Protein AF-X0UF70-F1 (afdb_monomer_lite)

Structure (mmCIF, N/CA/C/O backbone):
data_AF-X0UF70-F1
#
_entry.id   AF-X0UF70-F1
#
loop_
_atom_site.group_PDB
_atom_site.id
_atom_site.type_symbol
_atom_site.label_atom_id
_atom_site.label_alt_id
_atom_site.label_comp_id
_atom_site.label_asym_id
_atom_site.label_entity_id
_atom_site.label_seq_id
_atom_site.pdbx_PDB_ins_code
_atom_site.Cartn_x
_atom_site.Cartn_y
_atom_site.Cartn_z
_atom_site.occupancy
_atom_site.B_iso_or_equiv
_atom_site.auth_seq_id
_atom_site.auth_comp_id
_atom_site.auth_asym_id
_atom_site.auth_atom_id
_atom_site.pdbx_PDB_model_num
ATOM 1 N N . MET A 1 1 ? -16.808 -4.087 14.751 1.00 51.81 1 MET A N 1
ATOM 2 C CA . MET A 1 1 ? -16.567 -4.208 13.296 1.00 51.81 1 MET A CA 1
ATOM 3 C C . MET A 1 1 ? -15.367 -3.336 12.966 1.00 51.81 1 MET A C 1
ATOM 5 O O . MET A 1 1 ? -15.407 -2.167 13.314 1.00 51.81 1 MET A O 1
ATOM 9 N N . GLY A 1 2 ? -14.288 -3.895 12.413 1.00 75.81 2 GLY A N 1
ATOM 10 C CA . GLY A 1 2 ? -13.136 -3.104 11.955 1.00 75.81 2 GLY A CA 1
ATOM 11 C C . GLY A 1 2 ? -13.247 -2.851 10.455 1.00 75.81 2 GLY A C 1
ATOM 12 O O . GLY A 1 2 ? -13.642 -3.765 9.734 1.00 75.81 2 GLY A O 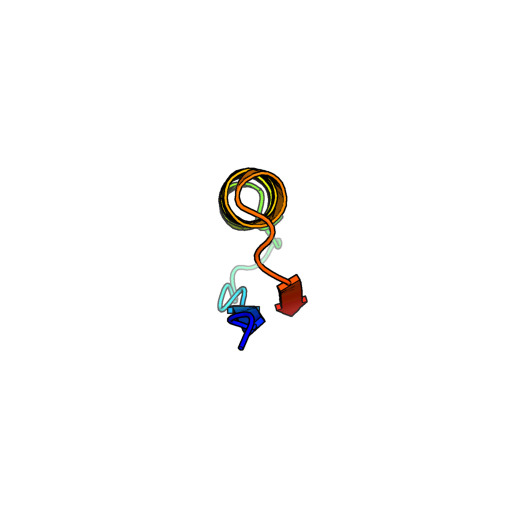1
ATOM 13 N N . ALA A 1 3 ? -12.939 -1.636 10.003 1.00 85.44 3 ALA A N 1
ATOM 14 C CA . ALA A 1 3 ? -12.897 -1.311 8.580 1.00 85.44 3 ALA A CA 1
ATOM 15 C C . ALA A 1 3 ? -11.670 -1.960 7.912 1.00 85.44 3 ALA A C 1
ATOM 17 O O . ALA A 1 3 ? -10.599 -2.053 8.518 1.00 85.44 3 ALA A O 1
ATO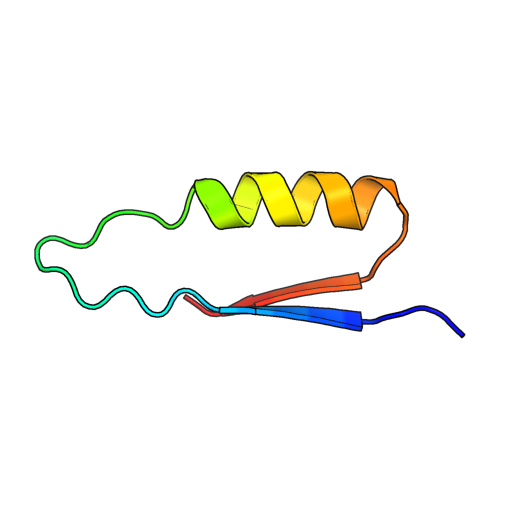M 18 N N . GLU A 1 4 ? -11.839 -2.400 6.667 1.00 95.94 4 GLU A N 1
ATOM 19 C CA . GLU A 1 4 ? -10.769 -2.902 5.803 1.00 95.94 4 GLU A CA 1
ATOM 20 C C . GLU A 1 4 ? -10.714 -2.040 4.540 1.00 95.94 4 GLU A C 1
ATOM 22 O O . GLU A 1 4 ? -11.750 -1.743 3.941 1.00 95.94 4 GLU A O 1
ATOM 27 N N . VAL A 1 5 ? -9.511 -1.592 4.178 1.00 97.94 5 VAL A N 1
ATOM 28 C CA . VAL A 1 5 ? -9.267 -0.644 3.085 1.00 97.94 5 VAL A CA 1
ATOM 29 C C . VAL A 1 5 ? -8.241 -1.234 2.123 1.00 97.94 5 VAL A C 1
ATOM 31 O O . VAL A 1 5 ? -7.197 -1.728 2.544 1.00 97.94 5 VAL A O 1
ATOM 34 N N . LEU A 1 6 ? -8.513 -1.145 0.823 1.00 98.25 6 LEU A N 1
ATOM 35 C CA . LEU A 1 6 ? -7.552 -1.460 -0.230 1.00 98.25 6 LEU A CA 1
ATOM 36 C C . LEU A 1 6 ? -7.076 -0.157 -0.877 1.00 98.25 6 LEU A C 1
ATOM 38 O O . LEU A 1 6 ? -7.888 0.616 -1.384 1.00 98.25 6 LEU A O 1
ATOM 42 N N . LEU A 1 7 ? -5.767 0.072 -0.870 1.00 98.50 7 LEU A N 1
ATOM 43 C CA . LEU A 1 7 ? -5.126 1.148 -1.619 1.00 98.50 7 LEU A CA 1
ATOM 44 C C . LEU A 1 7 ? -4.667 0.592 -2.967 1.00 98.50 7 LEU A C 1
ATOM 46 O O . LEU A 1 7 ? -4.010 -0.444 -3.009 1.00 98.50 7 LEU A O 1
ATOM 50 N N . VAL A 1 8 ? -5.022 1.260 -4.062 1.00 98.38 8 VAL A N 1
ATOM 51 C CA . VAL A 1 8 ? -4.707 0.798 -5.420 1.00 98.38 8 VAL A CA 1
ATOM 52 C C . VAL A 1 8 ? -3.851 1.841 -6.120 1.00 98.38 8 VAL A C 1
ATOM 54 O O . VAL A 1 8 ? -4.278 2.986 -6.287 1.00 98.38 8 VAL A O 1
ATOM 57 N N . ASN A 1 9 ? -2.657 1.450 -6.552 1.00 98.06 9 ASN A N 1
ATOM 58 C CA . ASN A 1 9 ? -1.869 2.251 -7.466 1.00 98.06 9 ASN A CA 1
ATOM 59 C C . ASN A 1 9 ? -2.427 2.088 -8.887 1.00 98.06 9 ASN A C 1
ATOM 61 O O . ASN A 1 9 ? -2.315 1.044 -9.515 1.00 98.06 9 ASN A O 1
ATOM 65 N N . CYS A 1 10 ? -3.031 3.142 -9.427 1.00 97.56 10 CYS A N 1
ATOM 66 C CA . CYS A 1 10 ? -3.523 3.143 -10.809 1.00 97.56 10 CYS A CA 1
ATOM 67 C C . CYS A 1 10 ? -2.481 3.666 -11.812 1.00 97.56 10 CYS A C 1
ATOM 69 O O . CYS A 1 10 ? -2.815 3.887 -12.982 1.00 97.56 10 CYS A O 1
ATOM 71 N N . ASN A 1 11 ? -1.250 3.938 -11.368 1.00 96.56 11 ASN A N 1
ATOM 72 C CA . ASN A 1 11 ? -0.211 4.513 -12.208 1.00 96.56 11 ASN A CA 1
ATOM 73 C C . ASN A 1 11 ? 0.129 3.587 -13.389 1.00 96.56 11 ASN A C 1
ATOM 75 O O . ASN A 1 11 ? 0.344 2.390 -13.233 1.00 96.56 11 ASN A O 1
ATOM 79 N N . ARG A 1 12 ? 0.202 4.160 -14.595 1.00 97.12 12 ARG A N 1
ATOM 80 C CA . ARG A 1 12 ? 0.585 3.458 -15.836 1.00 97.12 12 ARG A CA 1
ATOM 81 C C . ARG A 1 12 ? 1.823 4.058 -16.507 1.00 97.12 12 ARG A C 1
ATOM 83 O O . ARG A 1 12 ? 2.133 3.695 -17.643 1.00 97.12 12 ARG A O 1
ATOM 90 N N . LEU A 1 13 ? 2.497 5.000 -15.842 1.00 97.25 13 LEU A N 1
ATOM 91 C CA . LEU A 1 13 ? 3.682 5.679 -16.361 1.00 97.25 13 LEU A CA 1
ATOM 92 C C . LEU A 1 13 ? 4.812 4.694 -16.678 1.00 97.25 13 LEU A C 1
ATOM 94 O O . LEU A 1 13 ? 4.968 3.651 -16.040 1.00 97.25 13 LEU A O 1
ATOM 98 N N . ARG A 1 14 ? 5.615 5.054 -17.684 1.00 96.06 14 ARG A N 1
ATOM 99 C CA . ARG A 1 14 ? 6.836 4.343 -18.070 1.00 96.06 14 ARG A CA 1
ATOM 100 C C . ARG A 1 14 ? 7.969 5.364 -18.251 1.00 96.06 14 ARG A C 1
ATOM 102 O O . ARG A 1 14 ? 7.829 6.223 -19.121 1.00 96.06 14 ARG A O 1
ATOM 109 N N . PRO A 1 15 ? 9.064 5.282 -17.468 1.00 93.00 15 PRO A N 1
ATOM 110 C CA . PRO A 1 15 ? 9.347 4.267 -16.442 1.00 93.00 15 PRO A CA 1
ATOM 111 C C . PRO A 1 15 ? 8.387 4.342 -15.233 1.00 93.00 15 PRO A C 1
ATOM 113 O O . PRO A 1 15 ? 7.805 5.403 -14.993 1.00 93.00 15 PRO A O 1
ATOM 116 N N . PRO A 1 16 ? 8.180 3.225 -14.504 1.00 95.31 16 PRO A N 1
ATOM 117 C CA . PRO A 1 16 ? 7.303 3.212 -13.339 1.00 95.31 16 PRO A CA 1
ATOM 118 C C . PRO A 1 16 ? 7.879 4.074 -12.211 1.00 95.31 16 PRO A C 1
ATOM 120 O O . PRO A 1 16 ? 9.095 4.186 -12.050 1.00 95.31 16 PRO A O 1
ATOM 123 N N . VAL A 1 17 ? 6.984 4.656 -11.413 1.00 95.94 17 VAL A N 1
ATOM 124 C CA . VAL A 1 17 ? 7.312 5.417 -10.200 1.00 95.94 17 VAL A CA 1
ATOM 125 C C . VAL A 1 17 ? 6.623 4.728 -9.032 1.00 95.94 17 VAL A C 1
ATOM 127 O O . VAL A 1 17 ? 5.419 4.489 -9.108 1.00 95.94 17 VAL A O 1
ATOM 130 N N . ALA A 1 18 ? 7.382 4.413 -7.979 1.00 95.62 18 ALA A N 1
ATOM 131 C CA . ALA A 1 18 ? 6.865 3.723 -6.800 1.00 95.62 18 ALA A CA 1
ATOM 132 C C . ALA A 1 18 ? 5.737 4.527 -6.119 1.00 95.62 18 ALA A C 1
ATOM 134 O O . ALA A 1 18 ? 5.834 5.759 -6.037 1.00 95.62 18 ALA A O 1
ATOM 135 N N . PRO A 1 19 ? 4.693 3.866 -5.586 1.00 96.94 19 PRO A N 1
ATOM 136 C CA . PRO A 1 19 ? 3.528 4.530 -5.008 1.00 96.94 19 PRO A CA 1
ATOM 137 C C . PRO A 1 19 ? 3.772 5.013 -3.566 1.00 96.94 19 PRO A C 1
ATOM 139 O O . PRO A 1 19 ? 2.957 4.766 -2.683 1.00 96.94 19 PRO A O 1
ATOM 142 N N . LEU A 1 20 ? 4.854 5.762 -3.323 1.00 97.62 20 LEU A N 1
ATOM 143 C CA . LEU A 1 20 ? 5.270 6.208 -1.982 1.00 97.62 20 LEU A CA 1
ATOM 144 C C . LEU A 1 20 ? 4.149 6.930 -1.205 1.00 97.62 20 LEU A C 1
ATOM 146 O O . LEU A 1 20 ? 4.030 6.806 0.010 1.00 97.62 20 LEU A O 1
ATOM 150 N N . GLY A 1 21 ? 3.288 7.671 -1.909 1.00 97.56 21 GLY A N 1
ATOM 151 C CA . GLY A 1 21 ? 2.115 8.306 -1.303 1.00 97.56 21 GLY A CA 1
ATOM 152 C C . GLY A 1 21 ? 1.137 7.308 -0.669 1.00 97.56 21 GLY A C 1
ATOM 153 O O . GLY A 1 21 ? 0.569 7.601 0.381 1.00 97.56 21 GLY A O 1
ATOM 154 N N . LEU A 1 22 ? 0.958 6.126 -1.270 1.00 98.44 22 LEU A N 1
ATOM 155 C CA . LEU A 1 22 ? 0.104 5.070 -0.721 1.00 98.44 22 LEU A CA 1
ATOM 156 C C . LEU A 1 22 ? 0.729 4.419 0.513 1.00 98.44 22 LEU A C 1
ATOM 158 O O . LEU A 1 22 ? -0.013 4.075 1.430 1.00 98.44 22 LEU A O 1
ATOM 162 N N . ASP A 1 23 ? 2.058 4.321 0.582 1.00 97.81 23 ASP A N 1
ATOM 163 C CA . ASP A 1 23 ? 2.747 3.834 1.782 1.00 97.81 23 ASP A CA 1
ATOM 164 C C . ASP A 1 23 ? 2.477 4.753 2.982 1.00 97.81 23 ASP A C 1
ATOM 166 O O . ASP A 1 23 ? 2.055 4.283 4.040 1.00 97.81 23 ASP A O 1
ATOM 170 N N . TYR A 1 24 ? 2.582 6.076 2.797 1.00 98.12 24 TYR A N 1
ATOM 171 C CA . TYR A 1 24 ? 2.247 7.045 3.849 1.00 98.12 24 TYR A CA 1
ATOM 172 C C . TYR A 1 24 ? 0.793 6.929 4.323 1.00 98.12 24 TYR A C 1
ATOM 174 O O . TYR A 1 24 ? 0.514 6.983 5.523 1.00 98.12 24 TYR A O 1
ATOM 182 N N . VAL A 1 25 ? -0.149 6.766 3.390 1.00 98.12 25 VAL A N 1
ATOM 183 C CA . VAL A 1 25 ? -1.567 6.583 3.730 1.00 98.12 25 VAL A CA 1
ATOM 184 C C . VAL A 1 25 ? -1.769 5.274 4.495 1.00 98.12 25 VAL A C 1
ATOM 186 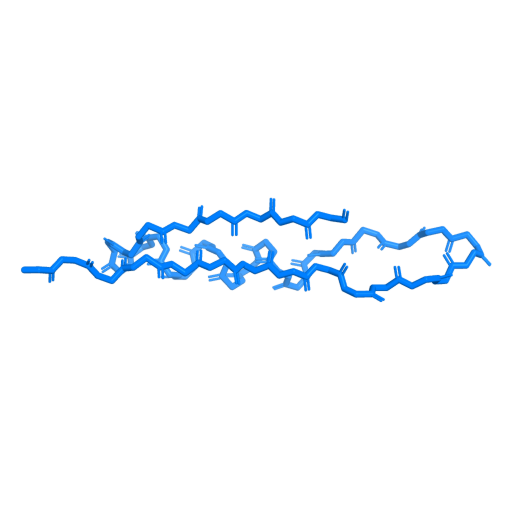O O . VAL A 1 25 ? -2.483 5.258 5.500 1.00 98.12 25 VAL A O 1
ATOM 189 N N . ALA A 1 26 ? -1.125 4.188 4.060 1.00 98.06 26 ALA A N 1
ATOM 190 C CA . ALA A 1 26 ? -1.214 2.894 4.720 1.00 98.06 26 ALA A CA 1
ATOM 191 C C . ALA A 1 26 ? -0.708 2.958 6.165 1.00 98.06 26 ALA A C 1
ATOM 193 O O . ALA A 1 26 ? -1.358 2.412 7.054 1.00 98.06 26 ALA A O 1
ATOM 194 N N . ASP A 1 27 ? 0.398 3.656 6.417 1.00 98.25 27 AS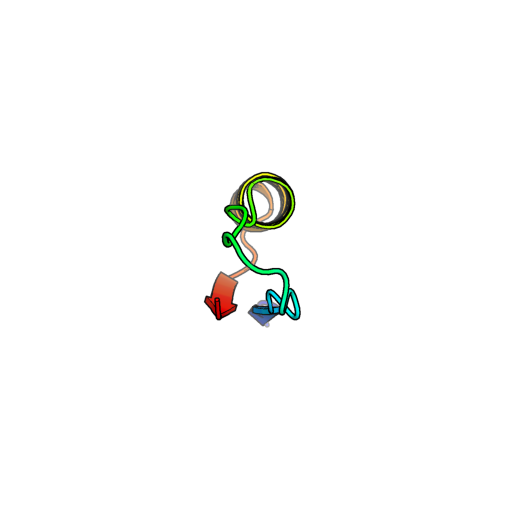P A N 1
ATOM 195 C CA . ASP A 1 27 ? 0.974 3.780 7.756 1.00 98.25 27 ASP A CA 1
ATOM 196 C C . ASP A 1 27 ? 0.060 4.546 8.717 1.00 98.25 27 ASP A C 1
ATOM 198 O O . ASP A 1 27 ? -0.174 4.093 9.840 1.00 98.25 27 ASP A O 1
ATOM 202 N N . VAL A 1 28 ? -0.545 5.651 8.265 1.00 98.12 28 VAL A N 1
ATOM 203 C CA . VAL A 1 28 ? -1.517 6.404 9.076 1.00 98.12 28 VAL A CA 1
ATOM 204 C C . VAL A 1 28 ? -2.756 5.557 9.379 1.00 98.12 28 VAL A C 1
ATOM 206 O O . VAL A 1 28 ? -3.210 5.518 10.523 1.00 98.12 28 VAL A O 1
ATOM 209 N N . LEU A 1 29 ? -3.294 4.842 8.388 1.00 97.31 29 LEU A N 1
ATOM 210 C CA . LEU A 1 29 ? -4.463 3.975 8.571 1.00 97.31 29 LEU A CA 1
ATOM 211 C C . LEU A 1 29 ? -4.162 2.805 9.524 1.00 97.31 29 LEU A C 1
ATOM 213 O O . LEU A 1 29 ? -4.950 2.526 10.432 1.00 97.31 29 LEU A O 1
ATOM 217 N N . ARG A 1 30 ? -3.000 2.161 9.375 1.00 96.69 30 ARG A N 1
ATOM 218 C CA . ARG A 1 30 ? -2.540 1.096 10.281 1.00 96.69 30 ARG A CA 1
ATOM 219 C C . ARG A 1 30 ? -2.374 1.606 11.709 1.00 96.69 30 ARG A C 1
ATOM 221 O O . ARG A 1 30 ? -2.787 0.915 12.638 1.00 96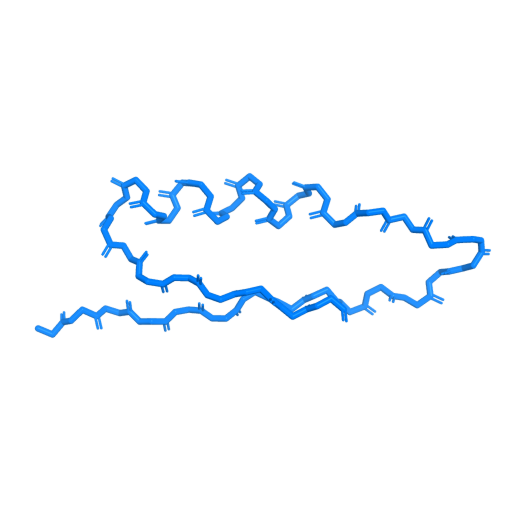.69 30 ARG A O 1
ATOM 228 N N . ALA A 1 31 ? -1.851 2.820 11.895 1.00 97.56 31 ALA A N 1
ATOM 229 C CA . ALA A 1 31 ? -1.734 3.449 13.213 1.00 97.56 31 ALA A CA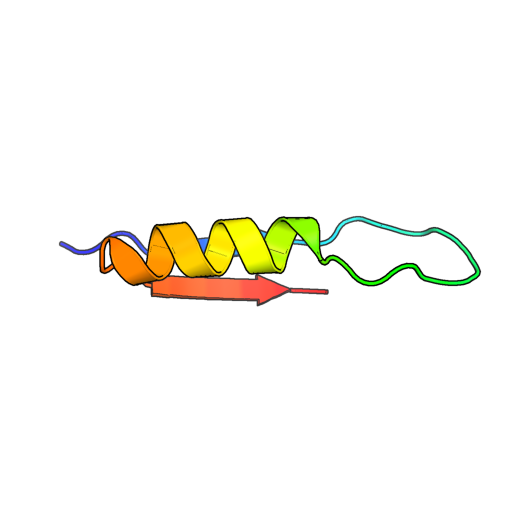 1
ATOM 230 C C . ALA A 1 31 ? -3.099 3.700 13.889 1.00 97.56 31 ALA A C 1
ATOM 232 O O . ALA A 1 31 ? -3.173 3.768 15.113 1.00 97.56 31 ALA A O 1
ATOM 233 N N . GLN A 1 32 ? -4.184 3.784 13.113 1.00 96.12 32 GLN A N 1
ATOM 234 C CA . GLN A 1 32 ? -5.566 3.868 13.605 1.00 96.12 32 GLN A CA 1
ATOM 235 C C . GLN A 1 32 ? -6.230 2.485 13.782 1.00 96.12 32 GLN A C 1
ATOM 237 O O . GLN A 1 32 ? -7.426 2.400 14.058 1.00 96.12 32 GLN A O 1
ATOM 242 N N . GLY A 1 33 ? -5.485 1.388 13.606 1.00 96.19 33 GLY A N 1
ATOM 243 C CA . GLY A 1 33 ? -5.999 0.020 13.721 1.00 96.19 33 GLY A CA 1
ATOM 244 C C . GLY A 1 33 ? -6.826 -0.455 12.520 1.00 96.19 33 GLY A C 1
ATOM 245 O O . GLY A 1 33 ? -7.508 -1.478 12.611 1.00 96.19 33 GLY A O 1
ATOM 246 N N . ILE A 1 34 ? -6.783 0.264 11.394 1.00 97.56 34 ILE A N 1
ATOM 247 C CA . ILE A 1 34 ? -7.465 -0.122 10.153 1.00 97.56 34 ILE A CA 1
ATOM 248 C C . ILE A 1 34 ? -6.609 -1.158 9.421 1.00 97.56 34 ILE A C 1
ATOM 250 O O . ILE A 1 34 ? -5.397 -0.993 9.271 1.00 97.56 34 ILE A O 1
ATOM 254 N N . ARG A 1 35 ? -7.240 -2.235 8.939 1.00 97.56 35 ARG A N 1
ATOM 255 C CA . ARG A 1 35 ? -6.558 -3.219 8.088 1.00 97.56 35 ARG A CA 1
ATOM 256 C C . ARG A 1 35 ? -6.422 -2.656 6.678 1.00 97.56 35 ARG A C 1
ATOM 258 O O . ARG A 1 35 ? -7.414 -2.227 6.095 1.00 97.56 35 ARG A O 1
ATOM 265 N N . VAL A 1 36 ? -5.199 -2.662 6.151 1.00 98.19 36 VAL A N 1
ATOM 266 C CA . VAL A 1 36 ? -4.873 -2.066 4.849 1.00 98.19 36 VAL A CA 1
ATOM 267 C C . VAL A 1 36 ? -4.164 -3.072 3.952 1.00 98.19 36 VAL A C 1
ATOM 269 O O . VAL A 1 36 ? -3.104 -3.583 4.324 1.00 98.19 36 VAL A O 1
ATOM 272 N N . GLY A 1 37 ? -4.717 -3.299 2.762 1.00 97.94 37 GLY A N 1
ATOM 273 C CA . GLY A 1 37 ? -4.030 -3.930 1.633 1.00 97.94 37 GLY A CA 1
ATOM 274 C C . GLY A 1 37 ? -3.520 -2.884 0.638 1.00 97.94 37 GLY A C 1
ATOM 275 O O . GLY A 1 37 ? -4.093 -1.798 0.539 1.00 97.94 37 GLY A O 1
ATOM 276 N N . LEU A 1 38 ? -2.471 -3.217 -0.116 1.00 97.62 38 LEU A N 1
ATOM 277 C CA . LEU A 1 38 ? -1.965 -2.406 -1.226 1.00 97.62 38 LEU A CA 1
ATOM 278 C C . LEU A 1 38 ? -1.892 -3.269 -2.491 1.00 97.62 38 LEU A C 1
ATOM 280 O O . LEU A 1 38 ? -1.355 -4.376 -2.449 1.00 97.62 38 LEU A O 1
ATOM 284 N N . LEU A 1 39 ? -2.456 -2.764 -3.587 1.00 97.88 39 LEU A N 1
ATOM 285 C CA . LEU A 1 39 ? -2.393 -3.345 -4.927 1.00 97.88 39 LEU A CA 1
ATOM 286 C C . LEU A 1 39 ? -1.639 -2.374 -5.838 1.00 97.88 39 LEU A C 1
ATOM 288 O O . LEU A 1 39 ? -2.107 -1.253 -6.029 1.00 97.88 39 LEU A O 1
ATOM 292 N N . ASP A 1 40 ? -0.486 -2.798 -6.353 1.00 95.19 40 ASP A N 1
ATOM 293 C CA . ASP A 1 40 ? 0.391 -1.984 -7.208 1.00 95.19 40 ASP A CA 1
ATOM 294 C C . ASP A 1 40 ? 0.132 -2.185 -8.711 1.00 95.19 40 ASP A C 1
ATOM 296 O O . ASP A 1 40 ? -0.091 -3.353 -9.115 1.00 95.19 40 ASP A O 1
#

Radius of gyration: 11.55 Å; chains: 1; bounding box: 26×12×32 Å

Organism: NCBI:txid412755

pLDDT: mean 95.24, std 7.99, range [51.81, 98.5]

Sequence (40 aa):
MGAEVLLVNCNRLRPPVAPLGLDYVADVLRAQGIRVGLLD

Secondary structure (DSSP, 8-state):
---EEEEE-----SS----HHHHHHHHHHHHTT-EEEEE-

Foldseek 3Di:
DAAEEEAEDPDPDPVDDDPVVVVVVCVVCVVVVHHYHYHD